Protein AF-A0A1G9DWC8-F1 (afdb_monomer_lite)

Secondary structure (DSSP, 8-state):
-BHHHHHHHHHHTT--HHHHHHHTTS-HHHHHHHHSS-TTPBP-SHHHHHHHHHHHHHHHHHHTT-

Organism: NCBI:txid571298

Foldseek 3Di:
DFLLVLVVLCVVVVHDLCNLCVQLVHDSVVSVVSNDDDRRDDDDDSSVVSSVVVSVVVVVVVVVVD

Radius of gyration: 11.56 Å; chains: 1; bounding box: 18×35×23 Å

Sequence (66 aa):
MKRWEFKVGCTLLGWCPVEAAMELDTSPGTILKHLEGELDAELQGKVIENATKVFQRKRLSIESRI

pLDDT: mean 88.85, std 12.6, range [45.28, 96.19]

Structure (mmCIF, N/CA/C/O backbone):
data_AF-A0A1G9DWC8-F1
#
_entry.id   AF-A0A1G9DWC8-F1
#
loop_
_atom_site.group_PDB
_atom_site.id
_atom_site.type_symbol
_atom_site.label_atom_id
_atom_site.label_alt_id
_atom_site.label_comp_id
_atom_site.label_asym_id
_atom_site.label_entity_id
_atom_site.label_seq_id
_atom_site.pdbx_PDB_ins_code
_atom_site.Cartn_x
_atom_site.Cartn_y
_atom_site.Cartn_z
_atom_site.occupancy
_atom_site.B_iso_or_equiv
_atom_site.auth_seq_id
_atom_site.auth_comp_id
_atom_site.auth_asym_id
_atom_site.auth_atom_id
_atom_site.pdbx_PDB_model_num
ATOM 1 N N . MET A 1 1 ? -3.706 -2.013 8.700 1.00 91.94 1 MET A N 1
ATOM 2 C CA . MET A 1 1 ? -2.424 -2.475 8.147 1.00 91.94 1 MET A CA 1
ATOM 3 C C . MET A 1 1 ? -1.409 -1.362 8.328 1.00 91.94 1 MET A C 1
ATOM 5 O O . MET A 1 1 ? -1.700 -0.224 7.964 1.00 91.94 1 MET A O 1
ATOM 9 N N . LYS A 1 2 ? -0.224 -1.676 8.848 1.00 95.06 2 LYS A N 1
ATOM 10 C CA . LYS A 1 2 ? 0.887 -0.726 8.949 1.00 95.06 2 LYS A CA 1
ATOM 11 C C . LYS A 1 2 ? 1.457 -0.393 7.571 1.00 95.06 2 LYS A C 1
ATOM 13 O O . LYS A 1 2 ? 1.430 -1.212 6.650 1.00 95.06 2 LYS A O 1
ATOM 18 N N . ARG A 1 3 ? 2.038 0.797 7.421 1.00 95.62 3 ARG A N 1
ATOM 19 C CA . ARG A 1 3 ? 2.628 1.249 6.152 1.00 95.62 3 ARG A CA 1
ATOM 20 C C . ARG A 1 3 ? 3.698 0.299 5.615 1.00 95.62 3 ARG A C 1
ATOM 22 O O . ARG A 1 3 ? 3.716 0.023 4.414 1.00 95.62 3 ARG A O 1
ATOM 29 N N . TRP A 1 4 ? 4.572 -0.225 6.474 1.00 94.69 4 TRP A N 1
ATOM 30 C CA . TRP A 1 4 ? 5.592 -1.180 6.034 1.00 94.69 4 TRP A CA 1
ATOM 31 C C . TRP A 1 4 ? 4.984 -2.472 5.475 1.00 94.69 4 TRP A C 1
ATOM 33 O O . TRP A 1 4 ? 5.490 -2.982 4.479 1.00 94.69 4 TRP A O 1
ATOM 43 N N . GLU A 1 5 ? 3.884 -2.966 6.051 1.00 94.88 5 GLU A N 1
ATOM 44 C CA . GLU A 1 5 ? 3.191 -4.168 5.568 1.00 94.88 5 GLU A CA 1
ATOM 45 C C . GLU A 1 5 ? 2.653 -3.936 4.158 1.00 94.88 5 GLU A C 1
ATOM 47 O O . GLU A 1 5 ? 2.824 -4.778 3.277 1.00 94.88 5 GLU A O 1
ATOM 52 N N . PHE A 1 6 ? 2.065 -2.759 3.924 1.00 95.25 6 PHE A N 1
ATOM 53 C CA . PHE A 1 6 ? 1.572 -2.372 2.608 1.00 95.25 6 PHE A CA 1
ATOM 54 C C . PHE A 1 6 ? 2.701 -2.319 1.574 1.00 95.25 6 PHE A C 1
ATOM 56 O O . PHE A 1 6 ? 2.597 -2.907 0.496 1.00 95.25 6 PHE A O 1
ATOM 63 N N . LYS A 1 7 ? 3.815 -1.671 1.930 1.00 94.12 7 LYS A N 1
ATOM 64 C CA . LYS A 1 7 ? 4.992 -1.551 1.064 1.00 94.12 7 LYS A CA 1
ATOM 65 C C . LYS A 1 7 ? 5.596 -2.914 0.727 1.00 94.12 7 LYS A C 1
ATOM 67 O O . LYS A 1 7 ? 5.896 -3.174 -0.433 1.00 94.12 7 LYS A O 1
ATOM 72 N N . VAL A 1 8 ? 5.753 -3.789 1.720 1.00 93.50 8 VAL A N 1
ATOM 73 C CA . VAL A 1 8 ? 6.257 -5.155 1.518 1.00 93.50 8 VAL A CA 1
ATOM 74 C C . VAL A 1 8 ? 5.299 -5.964 0.645 1.00 93.50 8 VAL A C 1
ATOM 76 O O . VAL A 1 8 ? 5.761 -6.643 -0.266 1.00 93.50 8 VAL A O 1
ATOM 79 N N . GLY A 1 9 ? 3.986 -5.854 0.864 1.00 93.06 9 GLY A N 1
ATOM 80 C CA . GLY A 1 9 ? 2.975 -6.522 0.042 1.00 93.06 9 GLY A CA 1
ATOM 81 C C . GLY A 1 9 ? 3.079 -6.152 -1.438 1.00 93.06 9 GLY A C 1
ATOM 82 O O . GLY A 1 9 ? 3.158 -7.043 -2.282 1.00 93.06 9 GLY A O 1
ATOM 83 N N . CYS A 1 10 ? 3.174 -4.856 -1.753 1.00 93.25 10 CYS A N 1
ATOM 84 C CA . CYS A 1 10 ? 3.394 -4.391 -3.126 1.00 93.25 10 CYS A CA 1
ATOM 85 C C . CYS A 1 10 ? 4.707 -4.935 -3.712 1.00 93.25 10 CYS A C 1
ATOM 87 O O . CYS A 1 10 ? 4.703 -5.471 -4.817 1.00 93.25 10 CYS A O 1
ATOM 89 N N . THR A 1 11 ? 5.814 -4.870 -2.962 1.00 92.31 11 THR A N 1
ATOM 90 C CA . THR A 1 11 ? 7.122 -5.375 -3.415 1.00 92.31 11 THR A CA 1
ATOM 91 C C . THR A 1 11 ? 7.100 -6.878 -3.699 1.00 92.31 11 THR A C 1
ATOM 93 O O . THR A 1 11 ? 7.609 -7.310 -4.729 1.00 92.31 11 THR A O 1
ATOM 96 N N . LEU A 1 12 ? 6.500 -7.684 -2.818 1.00 91.25 12 LEU A N 1
ATOM 97 C CA . LEU A 1 12 ? 6.417 -9.142 -2.982 1.00 91.25 12 LEU A CA 1
ATOM 98 C C . LEU A 1 12 ? 5.569 -9.554 -4.187 1.00 91.25 12 LEU A C 1
ATOM 100 O O . LEU A 1 12 ? 5.812 -10.601 -4.781 1.00 91.25 12 LEU A O 1
ATOM 104 N N . LEU A 1 13 ? 4.582 -8.737 -4.550 1.00 91.38 13 LEU A N 1
ATOM 105 C CA . LEU A 1 13 ? 3.769 -8.942 -5.745 1.00 91.38 13 LEU A CA 1
ATOM 106 C C . LEU A 1 13 ? 4.408 -8.360 -7.012 1.00 91.38 13 LEU A C 1
ATOM 108 O O . LEU A 1 13 ? 3.846 -8.516 -8.093 1.00 91.38 13 LEU A O 1
ATOM 112 N N . GLY A 1 14 ? 5.569 -7.711 -6.891 1.00 92.44 14 GLY A N 1
ATOM 113 C CA . GLY A 1 14 ? 6.250 -7.055 -8.003 1.00 92.44 14 GLY A CA 1
ATOM 114 C C . GLY A 1 14 ? 5.522 -5.813 -8.514 1.00 92.44 14 GLY A C 1
ATOM 115 O O . GLY A 1 14 ? 5.741 -5.423 -9.652 1.00 92.44 14 GLY A O 1
ATOM 116 N N . TRP A 1 15 ? 4.651 -5.205 -7.704 1.00 94.69 15 TRP A N 1
ATOM 117 C CA . TRP A 1 15 ? 3.857 -4.053 -8.113 1.00 94.69 15 TRP A CA 1
ATOM 118 C C . TRP A 1 15 ? 4.626 -2.745 -7.951 1.00 94.69 15 TRP A C 1
ATOM 120 O O . TRP A 1 15 ? 4.985 -2.338 -6.842 1.00 94.69 15 TRP A O 1
ATOM 130 N N . CYS A 1 16 ? 4.785 -2.023 -9.054 1.00 94.25 16 CYS A N 1
ATOM 131 C CA . CYS A 1 16 ? 5.064 -0.597 -9.043 1.00 94.25 16 CYS A CA 1
ATOM 132 C C . CYS A 1 16 ? 3.795 0.206 -8.668 1.00 94.25 16 CYS A C 1
ATOM 134 O O . CYS A 1 16 ? 2.683 -0.334 -8.655 1.00 94.25 16 CYS A O 1
ATOM 136 N N . PRO A 1 17 ? 3.910 1.519 -8.383 1.00 94.00 17 PRO A N 1
ATOM 137 C CA . PRO A 1 17 ? 2.762 2.340 -7.992 1.00 94.00 17 PRO A CA 1
ATOM 138 C C . PRO A 1 17 ? 1.602 2.350 -8.998 1.00 94.00 17 PRO A C 1
ATOM 140 O O . PRO A 1 17 ? 0.453 2.504 -8.593 1.00 94.00 17 PRO A O 1
ATOM 143 N N . VAL A 1 18 ? 1.886 2.184 -10.294 1.00 96.06 18 VAL A N 1
ATOM 144 C CA . VAL A 1 18 ? 0.860 2.134 -11.347 1.00 96.06 18 VAL A CA 1
ATOM 145 C C . VAL A 1 18 ? 0.103 0.807 -11.311 1.00 96.06 18 VAL A C 1
ATOM 147 O O . VAL A 1 18 ? -1.124 0.808 -11.320 1.00 96.06 18 VAL A O 1
ATOM 150 N N . GLU A 1 19 ? 0.810 -0.316 -11.198 1.00 95.44 19 GLU A N 1
ATOM 151 C CA . GLU A 1 19 ? 0.195 -1.649 -11.117 1.00 95.44 19 GLU A CA 1
ATOM 152 C C . GLU A 1 19 ? -0.630 -1.795 -9.837 1.00 95.44 19 GLU A C 1
ATOM 154 O O . GLU A 1 19 ? -1.781 -2.222 -9.885 1.00 95.44 19 GLU A O 1
ATOM 159 N N . ALA A 1 20 ? -0.094 -1.338 -8.701 1.00 95.06 20 ALA A N 1
ATOM 160 C CA . ALA A 1 20 ? -0.833 -1.305 -7.444 1.00 95.06 20 ALA A CA 1
ATOM 161 C C . ALA A 1 20 ? -2.098 -0.435 -7.542 1.00 95.06 20 ALA A C 1
ATOM 163 O O . ALA A 1 20 ? -3.126 -0.781 -6.968 1.00 95.06 20 ALA A O 1
ATOM 164 N N . ALA A 1 21 ? -2.054 0.681 -8.275 1.00 96.06 21 ALA A N 1
ATOM 165 C CA . ALA A 1 21 ? -3.227 1.525 -8.475 1.00 96.06 21 ALA A CA 1
ATOM 166 C C . ALA A 1 21 ? -4.318 0.814 -9.290 1.00 96.06 21 ALA A C 1
ATOM 168 O O . ALA A 1 21 ? -5.491 0.896 -8.930 1.00 96.06 21 ALA A O 1
ATOM 169 N N . MET A 1 22 ? -3.930 0.079 -10.336 1.00 95.06 22 MET A N 1
ATOM 170 C CA . MET A 1 22 ? -4.856 -0.718 -11.145 1.00 95.06 22 MET A CA 1
ATOM 171 C C . MET A 1 22 ? -5.488 -1.857 -10.337 1.00 95.06 22 MET A C 1
ATOM 173 O O . MET A 1 22 ? -6.704 -2.016 -10.340 1.00 95.06 22 MET A O 1
ATOM 177 N N . GLU A 1 23 ? -4.679 -2.621 -9.603 1.00 94.31 23 GLU A N 1
ATOM 178 C CA . GLU A 1 23 ? -5.138 -3.779 -8.822 1.00 94.31 23 GLU A CA 1
ATOM 179 C C . GLU A 1 23 ? -5.997 -3.388 -7.609 1.00 94.31 23 GLU A C 1
ATOM 181 O O . GLU A 1 23 ? -6.839 -4.166 -7.154 1.00 94.31 23 GLU A O 1
ATOM 186 N N . LEU A 1 24 ? -5.798 -2.180 -7.072 1.00 94.00 24 LEU A N 1
ATOM 187 C CA . LEU A 1 24 ? -6.527 -1.669 -5.907 1.00 94.00 24 LEU A CA 1
ATOM 188 C C . LEU A 1 24 ? -7.667 -0.705 -6.258 1.00 94.00 24 LEU A C 1
ATOM 190 O O . LEU A 1 24 ? -8.304 -0.187 -5.335 1.00 94.00 24 LEU A O 1
ATOM 194 N N . ASP A 1 25 ? -7.937 -0.504 -7.552 1.00 93.81 25 ASP A N 1
ATOM 195 C CA . ASP A 1 25 ? -8.973 0.392 -8.080 1.00 93.81 25 ASP A CA 1
ATOM 196 C C . ASP A 1 25 ? -8.848 1.818 -7.512 1.00 93.81 25 ASP A C 1
ATOM 198 O O . ASP A 1 25 ? -9.727 2.361 -6.836 1.00 93.81 25 ASP A O 1
ATOM 202 N N . THR A 1 26 ? -7.671 2.415 -7.701 1.00 95.06 26 THR A N 1
ATOM 203 C CA . THR A 1 26 ? -7.363 3.767 -7.228 1.00 95.06 26 THR A CA 1
ATOM 204 C C . THR A 1 26 ? -6.386 4.489 -8.160 1.00 95.06 26 THR A C 1
ATOM 206 O O . THR A 1 26 ? -6.073 4.019 -9.249 1.00 95.06 26 THR A O 1
ATOM 209 N N . SER A 1 27 ? -5.910 5.671 -7.757 1.00 96.19 27 SER A N 1
ATOM 210 C CA . SER A 1 27 ? -4.933 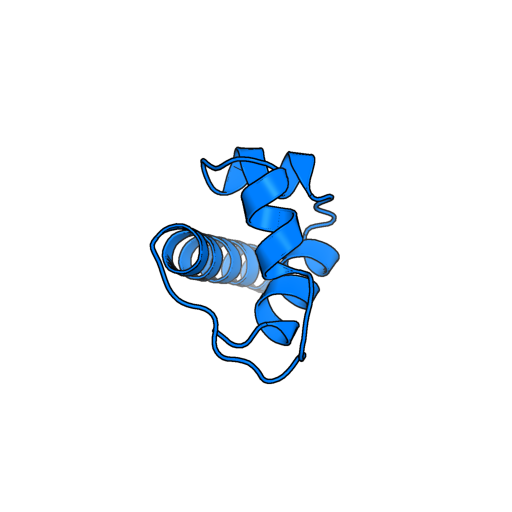6.445 -8.527 1.00 96.19 27 SER A CA 1
ATOM 211 C C . SER A 1 27 ? -3.490 6.166 -8.079 1.00 96.19 27 SER A C 1
ATOM 213 O O . SER A 1 27 ? -3.255 5.979 -6.879 1.00 96.19 27 SER A O 1
ATOM 215 N N . PRO A 1 28 ? -2.491 6.241 -8.983 1.00 95.50 28 PRO A N 1
ATOM 216 C CA . PRO A 1 28 ? -1.079 6.129 -8.606 1.00 95.50 28 PRO A CA 1
ATOM 217 C C . PRO A 1 28 ? -0.651 7.160 -7.555 1.00 95.50 28 PRO A C 1
ATOM 219 O O . PRO A 1 28 ? 0.127 6.845 -6.660 1.00 95.50 28 PRO 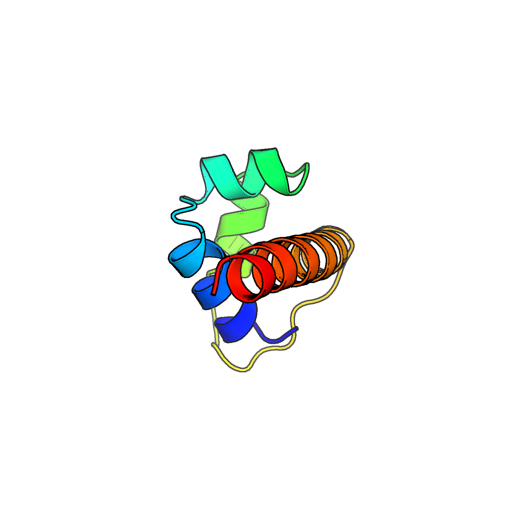A O 1
ATOM 222 N N . GLY A 1 29 ? -1.209 8.376 -7.602 1.00 95.81 29 GLY A N 1
ATOM 223 C CA . GLY A 1 29 ? -0.943 9.409 -6.597 1.00 95.81 29 GLY A CA 1
ATOM 224 C C . GLY A 1 29 ? -1.421 9.019 -5.195 1.00 95.81 29 GLY A C 1
ATOM 225 O O . GLY A 1 29 ? -0.754 9.324 -4.209 1.00 95.81 29 GLY A O 1
ATOM 226 N N . THR A 1 30 ? -2.542 8.299 -5.090 1.00 94.44 30 THR A N 1
ATOM 227 C CA . THR A 1 30 ? -3.017 7.738 -3.816 1.00 94.44 30 THR A CA 1
ATOM 228 C C . THR A 1 30 ? -2.050 6.677 -3.294 1.00 94.44 30 THR A C 1
ATOM 230 O O . THR A 1 30 ? -1.708 6.690 -2.114 1.00 94.44 30 THR A O 1
ATOM 233 N N . ILE A 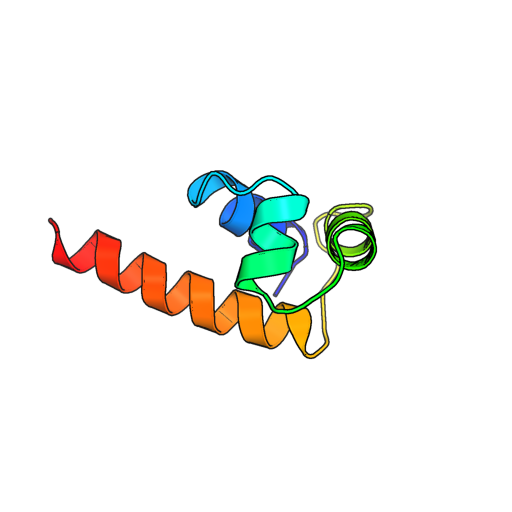1 31 ? -1.565 5.792 -4.172 1.00 96.00 31 ILE A N 1
ATOM 234 C CA . ILE A 1 31 ? -0.586 4.762 -3.803 1.00 96.00 31 ILE A CA 1
ATOM 235 C C . ILE A 1 31 ? 0.709 5.393 -3.291 1.00 96.00 31 ILE A C 1
ATOM 237 O O . ILE A 1 31 ? 1.188 5.007 -2.227 1.00 96.00 31 ILE A O 1
ATOM 241 N N . LEU A 1 32 ? 1.245 6.392 -3.995 1.00 94.94 32 LEU A N 1
ATOM 242 C CA . LEU A 1 32 ? 2.471 7.086 -3.591 1.00 94.94 32 LEU A CA 1
ATOM 243 C C . LEU A 1 32 ? 2.351 7.684 -2.183 1.00 94.94 32 LEU A C 1
ATOM 245 O O . LEU A 1 32 ? 3.206 7.424 -1.342 1.00 94.94 32 LEU A O 1
ATOM 249 N N . LYS A 1 33 ? 1.234 8.354 -1.870 1.00 93.69 33 LYS A N 1
ATOM 250 C CA . LYS A 1 33 ? 0.971 8.878 -0.515 1.00 93.69 33 LYS A CA 1
ATOM 251 C C . LYS A 1 33 ? 0.959 7.793 0.563 1.00 93.69 33 LYS A C 1
ATOM 253 O O . LYS A 1 33 ? 1.354 8.043 1.699 1.00 93.69 33 LYS A O 1
ATOM 258 N N . HIS A 1 34 ? 0.483 6.593 0.236 1.00 92.62 34 HIS A N 1
ATOM 259 C CA . HIS A 1 34 ? 0.495 5.470 1.172 1.00 92.62 34 HIS A CA 1
ATOM 260 C C . HIS A 1 34 ? 1.887 4.844 1.329 1.00 92.62 34 HIS A C 1
ATOM 262 O O . HIS A 1 34 ? 2.173 4.308 2.397 1.00 92.62 34 HIS A O 1
ATOM 268 N N . LEU A 1 35 ? 2.759 4.944 0.321 1.00 92.38 35 LEU A N 1
ATOM 269 C CA . LEU A 1 35 ? 4.143 4.454 0.365 1.00 92.38 35 LEU A CA 1
ATOM 270 C C . LEU A 1 35 ? 5.122 5.423 1.052 1.00 92.38 35 LEU A C 1
ATOM 272 O O . LEU A 1 35 ? 6.183 4.990 1.508 1.00 92.38 35 LEU A O 1
ATOM 276 N N . GLU A 1 36 ? 4.778 6.707 1.131 1.00 92.75 36 GLU A N 1
ATOM 277 C CA . GLU A 1 36 ? 5.575 7.765 1.759 1.00 92.75 36 GLU A CA 1
ATOM 278 C C . GLU A 1 36 ? 5.258 7.941 3.254 1.00 92.75 36 GLU A C 1
ATOM 280 O O . GLU A 1 36 ? 4.118 7.777 3.686 1.00 92.75 36 GLU A O 1
ATOM 285 N N . GLY A 1 37 ? 6.262 8.333 4.048 1.00 91.12 37 GLY A N 1
ATOM 286 C CA . GLY A 1 37 ? 6.134 8.626 5.482 1.00 91.12 37 GLY A CA 1
ATOM 287 C C . GLY A 1 37 ? 6.637 7.514 6.413 1.00 91.12 37 GLY A C 1
ATOM 288 O O . GLY A 1 37 ? 7.304 6.572 5.988 1.00 91.12 37 GLY A O 1
ATOM 289 N N . GLU A 1 38 ? 6.325 7.634 7.707 1.00 94.50 38 GLU A N 1
ATOM 290 C CA . GLU A 1 38 ? 6.787 6.716 8.761 1.00 94.50 38 GLU A CA 1
ATOM 291 C C . GLU A 1 38 ? 6.290 5.275 8.582 1.00 94.50 38 GLU A C 1
ATOM 293 O O . GLU A 1 38 ? 5.100 5.02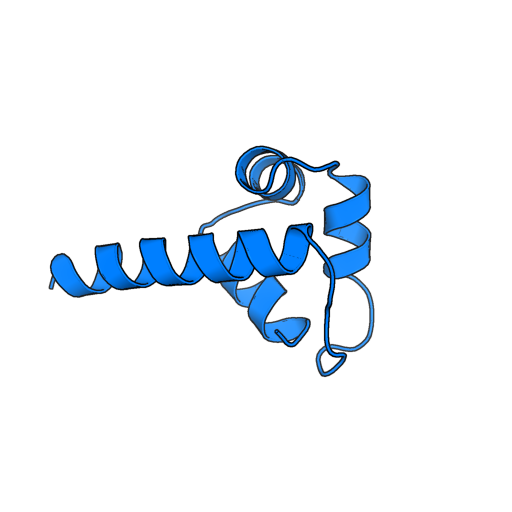4 8.393 1.00 94.50 38 GLU A O 1
ATOM 298 N N . LEU A 1 39 ? 7.193 4.302 8.681 1.00 91.44 39 LEU A N 1
ATOM 299 C CA . LEU A 1 39 ? 6.897 2.898 8.383 1.00 91.44 39 LEU A CA 1
ATOM 300 C C . LEU A 1 39 ? 5.895 2.246 9.347 1.00 91.44 39 LEU A C 1
ATOM 302 O O . LEU A 1 39 ? 5.117 1.391 8.923 1.00 91.44 39 LEU A O 1
ATOM 306 N N . ASP A 1 40 ? 5.889 2.659 10.613 1.00 93.88 40 ASP A N 1
ATOM 307 C CA . ASP A 1 40 ? 4.994 2.123 11.644 1.00 93.88 40 ASP A CA 1
ATOM 308 C C . ASP A 1 40 ? 3.610 2.777 11.678 1.00 93.88 40 ASP A C 1
ATOM 310 O O . ASP A 1 40 ? 2.747 2.327 12.431 1.00 93.88 40 ASP A O 1
ATOM 31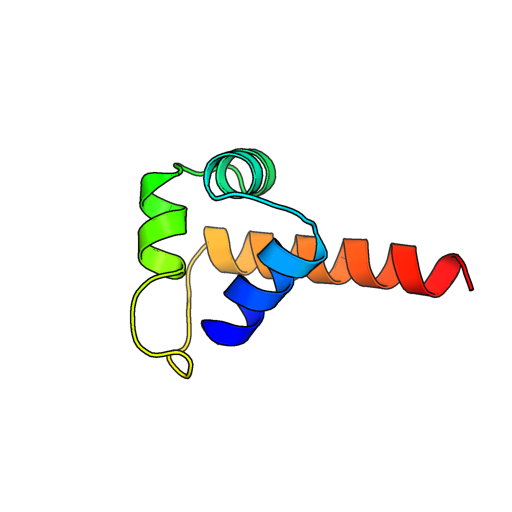4 N N . ALA A 1 41 ? 3.373 3.802 10.855 1.00 94.19 41 ALA A N 1
ATOM 315 C CA . ALA A 1 41 ? 2.074 4.453 10.794 1.00 94.19 41 ALA A CA 1
ATOM 316 C C . ALA A 1 41 ? 0.990 3.478 10.315 1.00 94.19 41 ALA A C 1
ATOM 318 O O . ALA A 1 41 ? 1.159 2.762 9.321 1.00 94.19 41 ALA A O 1
ATOM 319 N N . GLU A 1 42 ? -0.146 3.495 11.005 1.00 94.62 42 GLU A N 1
ATOM 320 C CA . GLU A 1 42 ? -1.319 2.715 10.634 1.00 94.62 42 GLU A CA 1
ATOM 321 C C . GLU A 1 42 ? -2.004 3.358 9.420 1.00 94.62 42 GLU A C 1
ATOM 323 O O . GLU A 1 42 ? -2.369 4.536 9.447 1.00 94.62 42 GLU A O 1
ATOM 328 N N . LEU A 1 43 ? -2.183 2.591 8.344 1.00 92.94 43 LEU A N 1
ATOM 329 C CA . LEU A 1 43 ? -2.915 3.033 7.163 1.00 92.94 43 LEU A CA 1
ATOM 330 C C . LEU A 1 43 ? -4.370 2.567 7.241 1.00 92.94 43 LEU A C 1
ATOM 332 O O . LEU A 1 43 ? -4.665 1.441 7.651 1.00 92.94 43 LEU A O 1
ATOM 336 N N . GLN A 1 44 ? -5.283 3.432 6.806 1.00 91.81 44 GLN A N 1
ATOM 337 C CA . GLN A 1 44 ? -6.723 3.188 6.844 1.00 91.81 44 GLN A CA 1
ATOM 338 C C . GLN A 1 44 ? -7.409 3.682 5.567 1.00 91.81 44 GLN A C 1
ATOM 340 O O . GLN A 1 44 ? -6.856 4.484 4.811 1.00 91.81 44 GLN A O 1
ATOM 345 N N . GLY A 1 45 ? -8.632 3.198 5.343 1.00 92.31 45 GLY A N 1
ATOM 346 C CA . GLY A 1 45 ? -9.479 3.564 4.212 1.00 92.31 45 GLY A CA 1
ATOM 347 C C . GLY A 1 45 ? -9.634 2.449 3.178 1.00 92.31 45 GLY A C 1
ATOM 348 O O . GLY A 1 45 ? -8.936 1.434 3.198 1.00 92.31 45 GLY A O 1
ATOM 349 N N . LYS A 1 46 ? -10.555 2.671 2.233 1.00 92.44 46 LYS A N 1
ATOM 350 C CA . LYS A 1 46 ? -11.017 1.664 1.263 1.00 92.44 46 LYS A CA 1
ATOM 351 C C . LYS A 1 46 ? -9.884 1.004 0.464 1.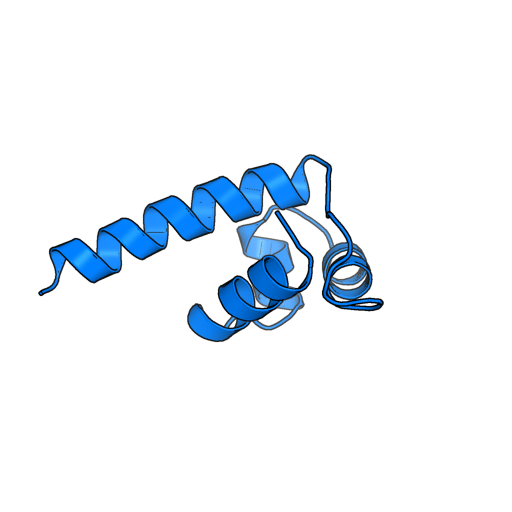00 92.44 46 LYS A C 1
ATOM 353 O O . LYS A 1 46 ? -9.912 -0.202 0.245 1.00 92.44 46 LYS A O 1
ATOM 358 N N . VAL A 1 47 ? -8.867 1.771 0.062 1.00 93.12 47 VAL A N 1
ATOM 359 C CA . VAL A 1 47 ? -7.700 1.247 -0.677 1.00 93.12 47 VAL A CA 1
ATOM 360 C C . VAL A 1 47 ? -6.920 0.232 0.163 1.00 93.12 47 VAL A C 1
ATOM 362 O O . VAL A 1 47 ? -6.526 -0.817 -0.340 1.00 93.12 47 VAL A O 1
ATOM 365 N N . ILE A 1 48 ? -6.744 0.503 1.456 1.00 94.62 48 ILE A N 1
ATOM 366 C CA . ILE A 1 48 ? -5.994 -0.362 2.375 1.00 94.62 48 ILE A CA 1
ATOM 367 C C . ILE A 1 48 ? -6.801 -1.611 2.735 1.00 94.62 48 ILE A C 1
ATOM 369 O O . ILE A 1 48 ? -6.248 -2.709 2.821 1.00 94.62 48 ILE A O 1
ATOM 373 N N . GLU A 1 49 ? -8.121 -1.479 2.873 1.00 93.81 49 GLU A N 1
ATOM 374 C CA . GLU A 1 49 ? -9.024 -2.625 3.022 1.00 93.81 49 GLU A CA 1
ATOM 375 C C . GLU A 1 49 ? -8.970 -3.547 1.795 1.00 93.81 49 GLU A C 1
ATOM 377 O O . GLU A 1 49 ? -8.869 -4.769 1.936 1.00 93.81 49 GLU A O 1
ATOM 382 N N . ASN A 1 50 ? -8.987 -2.969 0.588 1.00 93.38 50 ASN A N 1
ATOM 383 C CA . ASN A 1 50 ? -8.829 -3.711 -0.661 1.00 93.38 50 ASN A CA 1
ATOM 384 C C . ASN A 1 50 ? -7.468 -4.415 -0.715 1.00 93.38 50 ASN A C 1
ATOM 386 O O . ASN A 1 50 ? -7.416 -5.617 -0.976 1.00 93.38 50 ASN A O 1
ATOM 390 N N . ALA A 1 51 ? -6.387 -3.702 -0.395 1.00 93.56 51 ALA A N 1
ATOM 391 C CA . ALA A 1 51 ? -5.035 -4.253 -0.386 1.00 93.56 51 ALA A CA 1
ATOM 392 C C . ALA A 1 51 ? -4.902 -5.429 0.578 1.00 93.56 51 ALA A C 1
ATOM 394 O O . ALA A 1 51 ? -4.412 -6.487 0.196 1.00 93.56 51 ALA A O 1
ATOM 395 N N . THR A 1 52 ? -5.445 -5.295 1.790 1.00 92.94 52 THR A N 1
ATOM 396 C CA . THR A 1 52 ? -5.471 -6.373 2.787 1.00 92.94 52 THR A CA 1
ATOM 397 C C . THR A 1 52 ? -6.132 -7.631 2.223 1.00 92.94 52 THR A C 1
ATOM 399 O O . THR A 1 52 ? -5.556 -8.718 2.287 1.00 92.94 52 THR A O 1
ATOM 402 N N . LYS A 1 53 ? -7.304 -7.487 1.590 1.00 92.19 53 LYS A N 1
ATOM 403 C CA . LYS A 1 53 ? -8.025 -8.608 0.967 1.00 92.19 53 LYS A CA 1
ATOM 404 C C . LYS A 1 53 ? -7.260 -9.226 -0.203 1.00 92.19 53 LYS A C 1
ATOM 406 O O . LYS A 1 53 ? -7.353 -10.435 -0.418 1.00 92.19 53 LYS A O 1
ATOM 411 N N . VAL A 1 54 ? -6.571 -8.426 -1.016 1.00 92.00 54 VAL A N 1
ATOM 412 C CA . VAL A 1 54 ? -5.801 -8.943 -2.159 1.00 92.00 54 VAL A CA 1
ATOM 413 C C . VAL A 1 54 ? -4.550 -9.670 -1.681 1.00 92.00 54 VAL A C 1
ATOM 415 O O . VAL A 1 54 ? -4.325 -10.808 -2.092 1.00 92.00 54 VAL A O 1
ATOM 418 N N . PHE A 1 55 ? -3.790 -9.079 -0.760 1.00 91.94 55 PHE A N 1
ATOM 419 C CA . PHE A 1 55 ? -2.580 -9.689 -0.213 1.00 91.94 55 PHE A CA 1
ATOM 420 C C . PHE A 1 55 ? -2.886 -11.015 0.482 1.00 91.94 55 PHE A C 1
ATOM 422 O O . PHE A 1 55 ? -2.202 -12.002 0.227 1.00 91.94 55 PHE A O 1
ATOM 429 N N . GLN A 1 56 ? -3.961 -11.088 1.274 1.00 88.00 56 GLN A N 1
ATOM 430 C CA . GLN A 1 56 ? -4.400 -12.342 1.894 1.00 88.00 56 GLN A CA 1
ATOM 431 C C . GLN A 1 56 ? -4.753 -13.413 0.852 1.00 88.00 56 GLN A C 1
ATOM 433 O O . GLN A 1 56 ? -4.273 -14.541 0.946 1.00 88.00 56 GLN A O 1
ATOM 438 N N . ARG A 1 57 ? -5.536 -13.065 -0.180 1.00 87.81 57 ARG A N 1
ATOM 439 C CA . ARG A 1 57 ? -5.901 -14.006 -1.255 1.00 87.81 57 ARG A CA 1
ATOM 440 C C . ARG A 1 57 ? -4.683 -14.512 -2.028 1.00 87.81 57 ARG A C 1
ATOM 442 O O . ARG A 1 57 ? -4.597 -15.699 -2.330 1.00 87.81 57 ARG A O 1
ATOM 449 N N . LYS A 1 58 ? -3.733 -13.630 -2.341 1.00 81.06 58 LYS A N 1
ATOM 450 C CA . LYS A 1 58 ? -2.507 -13.993 -3.066 1.00 81.06 58 LYS A CA 1
ATOM 451 C C . LYS A 1 58 ? -1.550 -14.811 -2.192 1.00 81.06 58 LYS A C 1
ATOM 453 O O . LYS A 1 58 ? -0.943 -15.742 -2.710 1.00 81.06 58 LYS A O 1
ATOM 458 N N . ARG A 1 59 ? -1.478 -14.549 -0.879 1.00 72.81 59 ARG A N 1
ATOM 459 C CA . ARG A 1 59 ? -0.694 -15.362 0.068 1.00 72.81 59 ARG A CA 1
ATOM 460 C C . ARG A 1 59 ? -1.184 -16.811 0.111 1.00 72.81 59 ARG A C 1
ATOM 462 O O . ARG A 1 59 ? -0.378 -17.722 -0.032 1.00 72.81 59 ARG A O 1
ATOM 469 N N . LEU A 1 60 ? -2.501 -17.016 0.184 1.00 59.16 60 LEU A N 1
ATOM 470 C CA . LEU A 1 60 ? -3.114 -18.352 0.136 1.00 59.16 60 LEU A CA 1
ATOM 471 C C . LEU A 1 60 ? -2.812 -19.091 -1.180 1.00 59.16 60 LEU A C 1
ATOM 473 O O . LEU A 1 60 ? -2.611 -20.302 -1.189 1.00 59.16 60 LEU A O 1
ATOM 477 N N . SER A 1 61 ? -2.726 -18.365 -2.299 1.00 58.12 61 SER A N 1
ATOM 478 C CA . SER A 1 61 ? -2.351 -18.956 -3.589 1.00 58.12 61 SER A CA 1
ATOM 479 C C . SER A 1 61 ? -0.892 -19.420 -3.642 1.00 58.12 61 SER A C 1
ATOM 481 O O . SER A 1 61 ? -0.600 -20.336 -4.409 1.00 58.12 61 SER A O 1
ATOM 483 N N . ILE A 1 62 ? 0.013 -18.790 -2.886 1.00 54.03 62 ILE A N 1
ATOM 484 C CA . ILE A 1 62 ? 1.423 -19.194 -2.803 1.00 54.03 62 ILE A CA 1
ATOM 485 C C . ILE A 1 62 ? 1.554 -20.432 -1.910 1.00 54.03 62 ILE A C 1
ATOM 487 O O . ILE A 1 62 ? 2.222 -21.382 -2.301 1.00 54.03 62 ILE A O 1
ATOM 491 N N . GLU A 1 63 ? 0.859 -20.461 -0.771 1.00 57.00 63 GLU A N 1
ATOM 492 C CA . GLU A 1 63 ? 0.867 -21.608 0.151 1.00 57.00 63 GLU A CA 1
ATOM 493 C C . GLU A 1 63 ? 0.269 -22.879 -0.480 1.00 57.00 63 GLU A C 1
ATOM 495 O O . GLU A 1 63 ? 0.773 -23.963 -0.229 1.00 57.00 63 GLU A O 1
ATOM 500 N N . SER A 1 64 ? -0.737 -22.773 -1.360 1.00 53.78 64 SER A N 1
ATOM 501 C CA . SER A 1 64 ? -1.319 -23.949 -2.045 1.00 53.78 64 SER A CA 1
ATOM 502 C C . SER A 1 64 ? -0.431 -24.587 -3.127 1.00 53.78 64 SER A C 1
ATOM 504 O O . SER A 1 64 ? -0.801 -25.611 -3.697 1.00 53.78 64 SER A O 1
ATOM 506 N N . ARG A 1 65 ? 0.691 -23.946 -3.480 1.00 49.56 65 ARG A N 1
ATOM 507 C CA . ARG A 1 65 ? 1.612 -24.390 -4.543 1.00 49.56 65 ARG A CA 1
ATOM 508 C C . ARG A 1 65 ? 2.860 -25.102 -4.008 1.00 49.56 65 ARG A C 1
ATOM 510 O O . ARG A 1 65 ? 3.730 -25.437 -4.812 1.00 49.56 65 ARG A O 1
ATOM 517 N N . ILE A 1 66 ? 2.951 -25.288 -2.693 1.00 45.28 66 ILE A N 1
ATOM 518 C CA . ILE A 1 66 ? 4.005 -26.029 -1.987 1.00 45.28 66 ILE A CA 1
ATOM 519 C C . ILE A 1 66 ? 3.401 -27.352 -1.520 1.00 45.28 66 ILE A C 1
ATOM 521 O O . ILE A 1 66 ? 4.080 -28.387 -1.689 1.00 45.28 66 ILE A O 1
#